Protein AF-A0A1E5BZY2-F1 (afdb_monomer)

Secondary structure (DSSP, 8-state):
------------------TTGGGPPP--------HHHHHHHHGGGGSPPEE-SSEEEEEEEEGGGTEEEEEEEES-TT----S-HHHHHHHHHHHHHHHHHHHHTTT-EEEEEETTS-BPPPB-TTTT-

Organism: NCBI:txid1185651

Radius of gyration: 19.58 Å; Cα contacts (8 Å, |Δi|>4): 179; chains: 1; bounding box: 44×67×43 Å

Structure (mmCIF, N/CA/C/O backbone):
data_AF-A0A1E5BZY2-F1
#
_entry.id   AF-A0A1E5BZY2-F1
#
loop_
_atom_site.group_PDB
_atom_site.id
_atom_site.type_symbol
_atom_site.label_atom_id
_atom_site.label_alt_id
_atom_site.label_comp_id
_atom_site.label_asym_id
_atom_site.label_entity_id
_atom_site.label_seq_id
_atom_site.pdbx_PDB_ins_code
_atom_site.Cartn_x
_atom_site.Cartn_y
_atom_site.Cartn_z
_atom_site.occupancy
_atom_site.B_iso_or_equiv
_atom_site.auth_seq_id
_atom_site.auth_comp_id
_atom_site.auth_asym_id
_atom_site.auth_atom_id
_atom_site.pdbx_PDB_model_num
ATOM 1 N N . MET A 1 1 ? -27.583 -52.833 -30.100 1.00 39.97 1 MET A N 1
ATOM 2 C CA . MET A 1 1 ? -27.628 -51.908 -28.947 1.00 39.97 1 MET A CA 1
ATOM 3 C C . MET A 1 1 ? -26.244 -51.294 -28.814 1.00 39.97 1 MET A C 1
ATOM 5 O O . MET A 1 1 ? -25.296 -52.036 -28.607 1.00 39.97 1 MET A O 1
ATOM 9 N N . LYS A 1 2 ? -26.093 -50.001 -29.118 1.00 40.09 2 LYS A N 1
ATOM 10 C CA . LYS A 1 2 ? -24.789 -49.337 -29.289 1.00 40.09 2 LYS A CA 1
ATOM 11 C C . LYS A 1 2 ? -24.711 -48.219 -28.247 1.00 40.09 2 LYS A C 1
ATOM 13 O O . LYS A 1 2 ? -25.416 -47.223 -28.373 1.00 40.09 2 LYS A O 1
ATOM 18 N N . HIS A 1 3 ? -23.955 -48.447 -27.176 1.00 46.34 3 HIS A N 1
ATOM 19 C CA . HIS A 1 3 ? -23.810 -47.499 -26.073 1.00 46.34 3 HIS A CA 1
ATOM 20 C C . HIS A 1 3 ? -22.906 -46.339 -26.502 1.00 46.34 3 HIS A C 1
ATOM 22 O O . HIS A 1 3 ? -21.751 -46.551 -26.863 1.00 46.34 3 HIS A O 1
ATOM 28 N N . TRP A 1 4 ? -23.447 -45.122 -26.479 1.00 48.81 4 TRP A N 1
ATOM 29 C CA . TRP A 1 4 ? -22.678 -43.891 -26.622 1.00 48.81 4 TRP A CA 1
ATOM 30 C C . TRP A 1 4 ? -22.185 -43.479 -25.236 1.00 48.81 4 TRP A C 1
ATOM 32 O O . TRP A 1 4 ? -22.973 -43.064 -24.390 1.00 48.81 4 TRP A O 1
ATOM 42 N N . ALA A 1 5 ? -20.886 -43.635 -24.991 1.00 50.16 5 ALA A N 1
ATOM 43 C CA . ALA A 1 5 ? -20.236 -43.091 -23.809 1.00 50.16 5 ALA A CA 1
ATOM 44 C C . ALA A 1 5 ? -20.084 -41.573 -23.995 1.00 50.16 5 ALA A C 1
ATOM 46 O O . ALA A 1 5 ? -19.248 -41.114 -24.771 1.00 50.16 5 ALA A O 1
ATOM 47 N N . VAL A 1 6 ? -20.928 -40.796 -23.313 1.00 54.84 6 VAL A N 1
ATOM 48 C CA . VAL A 1 6 ? -20.768 -39.343 -23.198 1.00 54.84 6 VAL A CA 1
ATOM 49 C C . VAL A 1 6 ? -19.619 -39.090 -22.226 1.00 54.84 6 VAL A C 1
ATOM 51 O O . VAL A 1 6 ? -19.747 -39.277 -21.019 1.00 54.84 6 VAL A O 1
ATOM 54 N N . LEU A 1 7 ? -18.470 -38.716 -22.779 1.00 53.22 7 LEU A N 1
ATOM 55 C CA . LEU A 1 7 ? -17.271 -38.341 -22.041 1.00 53.22 7 LEU A CA 1
ATOM 56 C C . LEU A 1 7 ? -17.468 -36.908 -21.522 1.00 53.22 7 LEU A C 1
ATOM 58 O O . LEU A 1 7 ? -17.243 -35.933 -22.234 1.00 53.22 7 LEU A O 1
ATOM 62 N N . VAL A 1 8 ? -17.963 -36.786 -20.290 1.00 56.12 8 VAL A N 1
ATOM 63 C CA . VAL A 1 8 ? -18.010 -35.514 -19.561 1.00 56.12 8 VAL A CA 1
ATOM 64 C C . VAL A 1 8 ? -16.582 -35.197 -19.119 1.00 56.12 8 VAL A C 1
ATOM 66 O O . VAL A 1 8 ? -16.077 -35.800 -18.177 1.00 56.12 8 VAL A O 1
ATOM 69 N N . LEU A 1 9 ? -15.910 -34.290 -19.832 1.00 54.56 9 LEU A N 1
ATOM 70 C CA . LEU A 1 9 ? -14.648 -33.699 -19.389 1.00 54.56 9 LEU A CA 1
ATOM 71 C C . LEU A 1 9 ? -14.965 -32.694 -18.267 1.00 54.56 9 LEU A C 1
ATOM 73 O O . LEU A 1 9 ? -15.610 -31.680 -18.551 1.00 54.56 9 LEU A O 1
ATOM 77 N N . PRO A 1 10 ? -14.530 -32.904 -17.012 1.00 57.81 10 PRO A N 1
ATOM 78 C CA . PRO A 1 10 ? -14.554 -31.832 -16.039 1.00 57.81 10 PRO A CA 1
ATOM 79 C C . PRO A 1 10 ? -13.417 -30.877 -16.413 1.00 57.81 10 PRO A C 1
ATOM 81 O O . PRO A 1 10 ? -12.238 -31.198 -16.268 1.00 57.81 10 PRO A O 1
ATOM 84 N N . LEU A 1 11 ? -13.774 -29.704 -16.936 1.00 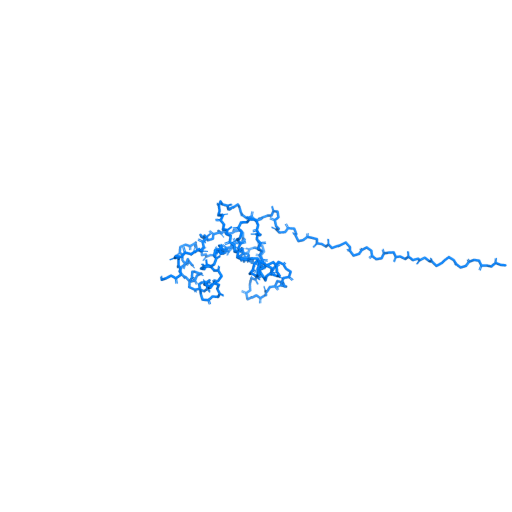56.59 11 LEU A N 1
ATOM 85 C CA . LEU A 1 11 ? -12.887 -28.546 -16.987 1.00 56.59 11 LEU A CA 1
ATOM 86 C C . LEU A 1 11 ? -12.568 -28.160 -15.541 1.00 56.59 11 LEU A C 1
ATOM 88 O O . LEU A 1 11 ? -13.259 -27.350 -14.925 1.00 56.59 11 LEU A O 1
ATOM 92 N N . VAL A 1 12 ? -11.538 -28.788 -14.979 1.00 55.94 12 VAL A N 1
ATOM 93 C CA . VAL A 1 12 ? -10.905 -28.332 -13.748 1.00 55.94 12 VAL A CA 1
ATOM 94 C C . VAL A 1 12 ? -10.227 -27.015 -14.107 1.00 55.94 12 VAL A C 1
ATOM 96 O O . VAL A 1 12 ? -9.094 -26.983 -14.584 1.00 55.94 12 VAL A O 1
ATOM 99 N N . LEU A 1 13 ? -10.966 -25.919 -13.930 1.00 52.31 13 LEU A N 1
ATOM 100 C CA . LEU A 1 13 ? -10.426 -24.572 -13.816 1.00 52.31 13 LEU A CA 1
ATOM 101 C C . LEU A 1 13 ? -9.584 -24.549 -12.537 1.00 52.31 13 LEU A C 1
ATOM 103 O O . LEU A 1 13 ? -10.030 -24.104 -11.483 1.00 52.31 13 LEU A O 1
ATOM 107 N N . GLY A 1 14 ? -8.382 -25.122 -12.618 1.00 49.84 14 GLY A N 1
ATOM 108 C CA . GLY A 1 14 ? -7.351 -24.957 -11.612 1.00 49.84 14 GLY A CA 1
ATOM 109 C C . GLY A 1 14 ? -7.011 -23.480 -11.570 1.00 49.84 14 GLY A C 1
ATOM 110 O O . GLY A 1 14 ? -6.258 -22.992 -12.410 1.00 49.84 14 GLY A O 1
ATOM 111 N N . GLY A 1 15 ? -7.638 -22.762 -10.640 1.00 48.81 15 GLY A N 1
ATOM 112 C CA . GLY A 1 15 ? -7.322 -21.374 -10.371 1.00 48.81 15 GLY A CA 1
ATOM 113 C C . GLY A 1 15 ? -5.833 -21.276 -10.080 1.00 48.81 15 GLY A C 1
ATOM 114 O O . GLY A 1 15 ? -5.328 -21.933 -9.169 1.00 48.81 15 GLY A O 1
ATOM 115 N N . CYS A 1 16 ? -5.121 -20.473 -10.863 1.00 53.62 16 CYS A N 1
ATOM 116 C CA . CYS A 1 16 ? -3.807 -19.993 -10.478 1.00 53.62 16 CYS A CA 1
ATOM 117 C C . CYS A 1 16 ? -4.006 -19.112 -9.240 1.00 53.62 16 CYS A C 1
ATOM 119 O O . CYS A 1 16 ? -4.196 -17.905 -9.362 1.00 53.62 16 CYS A O 1
ATOM 121 N N . GLN A 1 17 ? -4.048 -19.721 -8.052 1.00 46.47 17 GLN A N 1
ATOM 122 C CA . GLN A 1 17 ? -4.052 -18.971 -6.807 1.00 46.47 17 GLN A CA 1
ATOM 123 C C . GLN A 1 17 ? -2.757 -18.166 -6.747 1.00 46.47 17 GLN A C 1
ATOM 125 O O . GLN A 1 17 ? -1.650 -18.679 -6.914 1.00 46.47 17 GLN A O 1
A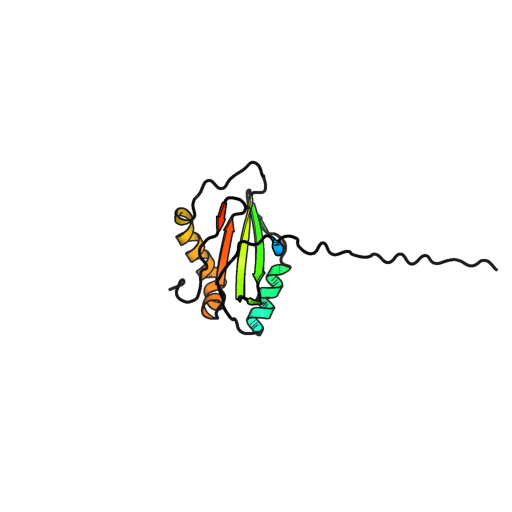TOM 130 N N . ASN A 1 18 ? -2.968 -16.866 -6.613 1.00 45.34 18 ASN A N 1
ATOM 131 C CA . ASN A 1 18 ? -2.031 -15.779 -6.785 1.00 45.34 18 ASN A CA 1
ATOM 132 C C . ASN A 1 18 ? -0.768 -16.016 -5.929 1.00 45.34 18 ASN A C 1
ATOM 134 O O . ASN A 1 18 ? -0.793 -15.865 -4.709 1.00 45.34 18 ASN A O 1
ATOM 138 N N . SER A 1 19 ? 0.354 -16.397 -6.549 1.00 51.72 19 SER A N 1
ATOM 139 C CA . SER A 1 19 ? 1.604 -16.771 -5.859 1.00 51.72 19 SER A CA 1
ATOM 140 C C . SER A 1 19 ? 2.301 -15.612 -5.128 1.00 51.72 19 SER A C 1
ATOM 142 O O . SER A 1 19 ? 3.422 -15.774 -4.651 1.00 51.72 19 SER A O 1
ATOM 144 N N . LEU A 1 20 ? 1.688 -14.427 -5.086 1.00 53.91 20 LEU A N 1
ATOM 145 C CA . LEU A 1 20 ? 2.278 -13.209 -4.537 1.00 53.91 20 LEU A CA 1
ATOM 146 C C . LEU A 1 20 ? 2.099 -13.077 -3.020 1.00 53.91 20 LEU A C 1
ATOM 148 O O . LEU A 1 20 ? 2.973 -12.497 -2.379 1.00 53.91 20 LEU A O 1
ATOM 152 N N . VAL A 1 21 ? 1.045 -13.658 -2.433 1.00 54.41 21 VAL A N 1
ATOM 153 C CA . VAL A 1 21 ? 0.762 -13.528 -0.987 1.00 54.41 21 VAL A CA 1
ATOM 154 C C . VAL A 1 21 ? 1.894 -14.123 -0.141 1.00 54.41 21 VAL A C 1
ATOM 156 O O . VAL A 1 21 ? 2.358 -13.497 0.804 1.00 54.41 21 VAL A O 1
ATOM 159 N N . ASN A 1 22 ? 2.447 -15.266 -0.558 1.00 56.81 22 ASN A N 1
ATOM 160 C CA . ASN A 1 22 ? 3.580 -15.910 0.123 1.00 56.81 22 ASN A CA 1
ATOM 161 C C . ASN A 1 22 ? 4.922 -15.176 -0.065 1.00 56.81 22 ASN A C 1
ATOM 163 O O . ASN A 1 22 ? 5.921 -15.571 0.529 1.00 56.81 22 ASN A O 1
ATOM 167 N N . SER A 1 23 ? 4.966 -14.145 -0.913 1.00 76.94 23 SER A N 1
ATOM 168 C CA . SER A 1 23 ? 6.177 -13.366 -1.208 1.00 76.94 23 SER A CA 1
ATOM 169 C C . SER A 1 23 ? 6.143 -11.948 -0.644 1.00 76.94 23 SER A C 1
ATOM 171 O O . SER A 1 23 ? 7.070 -11.175 -0.888 1.00 76.94 23 SER A O 1
ATOM 173 N N . LEU A 1 24 ? 5.078 -11.591 0.081 1.00 89.06 24 LEU A N 1
ATOM 174 C CA . LEU A 1 24 ? 4.955 -10.263 0.658 1.00 89.06 24 LEU A CA 1
ATOM 175 C C . LEU A 1 24 ? 6.067 -10.006 1.687 1.00 89.06 24 LEU A C 1
ATOM 177 O O . LEU A 1 24 ? 6.384 -10.885 2.492 1.00 89.06 24 LEU A O 1
ATOM 181 N N . PRO A 1 25 ? 6.643 -8.793 1.710 1.00 92.25 25 PRO A N 1
ATOM 182 C CA . PRO A 1 25 ? 7.560 -8.395 2.766 1.00 92.25 25 PRO A CA 1
ATOM 183 C C . PRO A 1 25 ? 6.899 -8.530 4.140 1.00 92.25 25 PRO A C 1
ATOM 185 O O . PRO A 1 25 ? 5.735 -8.162 4.309 1.00 92.25 25 PRO A O 1
ATOM 188 N N . ALA A 1 26 ? 7.641 -9.001 5.141 1.00 92.50 26 ALA A N 1
ATOM 189 C CA . ALA A 1 26 ? 7.122 -9.097 6.502 1.00 92.50 26 ALA A CA 1
ATOM 190 C C . ALA A 1 26 ? 6.628 -7.728 7.012 1.00 92.50 26 ALA A C 1
ATOM 192 O O . ALA A 1 26 ? 7.086 -6.670 6.568 1.00 92.50 26 ALA A O 1
ATOM 193 N N . SER A 1 27 ? 5.651 -7.750 7.912 1.00 93.75 27 SER A N 1
ATOM 194 C CA . SER A 1 27 ? 5.168 -6.565 8.614 1.00 93.75 27 SER A CA 1
ATOM 195 C C . SER A 1 27 ? 4.749 -6.953 10.017 1.00 93.75 27 SER A C 1
ATOM 197 O O . SER A 1 27 ? 4.022 -7.933 10.182 1.00 93.75 27 SER A O 1
ATOM 199 N N . ASP A 1 28 ? 5.163 -6.139 10.981 1.00 94.50 28 ASP A N 1
ATOM 200 C CA . ASP A 1 28 ? 4.728 -6.232 12.374 1.00 94.50 28 ASP A CA 1
ATOM 201 C C . ASP A 1 28 ? 3.480 -5.372 12.640 1.00 94.50 28 ASP A C 1
ATOM 203 O O . ASP A 1 28 ? 3.006 -5.298 13.772 1.00 94.50 28 ASP A O 1
ATOM 207 N N . TYR A 1 29 ? 2.943 -4.703 11.610 1.00 96.50 29 TYR A N 1
ATOM 208 C CA . TYR A 1 29 ? 1.737 -3.893 11.740 1.00 96.50 29 TYR A CA 1
ATOM 209 C C . TYR A 1 29 ? 0.532 -4.762 12.101 1.00 96.50 29 TYR A C 1
ATOM 211 O O . TYR A 1 29 ? 0.330 -5.837 11.535 1.00 96.50 29 TYR A O 1
ATOM 219 N N . GLN A 1 30 ? -0.273 -4.259 13.033 1.00 96.19 30 GLN A N 1
ATOM 220 C CA . GLN A 1 30 ? -1.514 -4.871 13.482 1.00 96.19 30 GLN A CA 1
ATOM 221 C C . GLN A 1 30 ? -2.577 -3.780 13.576 1.00 96.19 30 GLN A C 1
ATOM 223 O O . GLN A 1 30 ? -2.513 -2.907 14.444 1.00 96.19 30 GLN A O 1
ATOM 228 N N . GLY A 1 31 ? -3.536 -3.824 12.662 1.00 94.75 31 GLY A N 1
ATOM 229 C CA . GLY A 1 31 ? -4.706 -2.962 12.636 1.00 94.75 31 GLY A CA 1
ATOM 230 C C . GLY A 1 31 ? -5.993 -3.769 12.750 1.00 94.75 31 GLY A C 1
ATOM 231 O O . GLY A 1 31 ? -6.001 -5.000 12.746 1.00 94.75 31 GLY A O 1
ATOM 232 N N . LYS A 1 32 ? -7.113 -3.056 12.838 1.00 96.38 32 LYS A N 1
ATOM 233 C CA . LYS A 1 32 ? -8.445 -3.647 12.737 1.00 96.38 32 LYS A CA 1
ATOM 234 C C . LYS A 1 32 ? -9.389 -2.624 12.137 1.00 96.38 32 LYS A C 1
ATOM 236 O O . LYS A 1 32 ? -9.505 -1.522 12.661 1.00 96.38 32 LYS A O 1
ATOM 241 N N . VAL A 1 33 ? -10.090 -3.024 11.084 1.00 97.19 33 VAL A N 1
ATOM 242 C CA . VAL A 1 33 ? -11.133 -2.223 10.437 1.00 97.19 33 VAL A CA 1
ATOM 243 C C . VAL A 1 33 ? -12.521 -2.804 10.731 1.00 97.19 33 VAL A C 1
ATOM 245 O O . VAL A 1 33 ? -12.631 -3.988 11.055 1.00 97.19 33 VAL A O 1
ATOM 248 N N . PRO A 1 34 ? -13.601 -2.011 10.619 1.00 97.75 34 PRO A N 1
ATOM 249 C CA . PRO A 1 34 ? -14.964 -2.529 10.707 1.00 97.75 34 PRO A CA 1
ATOM 250 C C . PRO A 1 34 ? -15.260 -3.578 9.625 1.00 97.75 34 PRO A C 1
ATOM 252 O O . PRO A 1 34 ? -14.820 -3.427 8.485 1.00 97.75 34 PRO A O 1
ATOM 255 N N . ASP A 1 35 ? -16.087 -4.581 9.935 1.00 96.19 35 ASP A N 1
ATOM 256 C CA . ASP A 1 35 ? -16.377 -5.713 9.035 1.00 96.19 35 ASP A CA 1
ATOM 257 C C . ASP A 1 35 ? -16.869 -5.277 7.644 1.00 96.19 35 ASP A C 1
ATOM 259 O O . ASP A 1 35 ? -16.469 -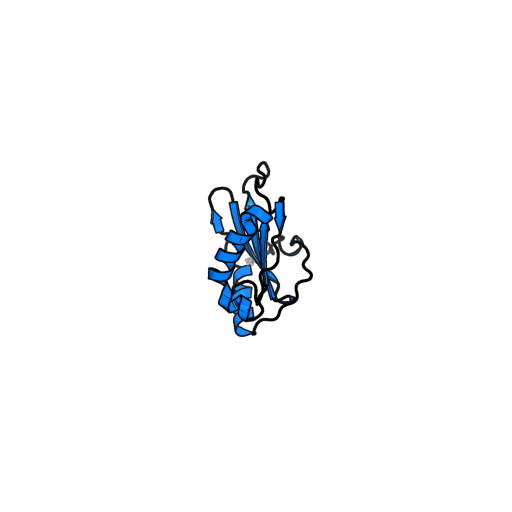5.830 6.621 1.00 96.19 35 ASP A O 1
ATOM 263 N N . GLY A 1 36 ? -17.707 -4.237 7.582 1.00 96.00 36 GLY A N 1
ATOM 264 C CA . GLY A 1 36 ? -18.208 -3.706 6.312 1.00 96.00 36 GLY A CA 1
ATOM 265 C C . GLY A 1 36 ? -17.123 -3.052 5.447 1.00 96.00 36 GLY A C 1
ATOM 266 O O . GLY A 1 36 ? -17.240 -3.046 4.223 1.00 96.00 36 GLY A O 1
ATOM 267 N N . LEU A 1 37 ? -16.070 -2.502 6.060 1.00 96.56 37 LEU A N 1
ATOM 268 C CA . LEU A 1 37 ? -14.897 -1.988 5.350 1.00 96.56 37 LEU A CA 1
ATOM 269 C C . LEU A 1 37 ? -13.960 -3.138 4.965 1.00 96.56 37 LEU A C 1
ATOM 271 O O . LEU A 1 37 ? -13.508 -3.189 3.826 1.00 96.56 37 LEU A O 1
ATOM 275 N N . ASN A 1 38 ? -13.753 -4.092 5.872 1.00 96.56 38 ASN A N 1
ATOM 276 C CA . ASN A 1 38 ? -12.964 -5.300 5.642 1.00 96.56 38 ASN A CA 1
ATOM 277 C C . ASN A 1 38 ? -13.417 -6.048 4.373 1.00 96.56 38 ASN A C 1
ATOM 279 O O . ASN A 1 38 ? -12.623 -6.300 3.469 1.00 96.56 38 ASN A O 1
ATOM 283 N N . GLN A 1 39 ? -14.727 -6.287 4.234 1.00 95.69 39 GLN A N 1
ATOM 284 C CA . GLN A 1 39 ? -15.304 -6.928 3.045 1.00 95.69 39 GLN A CA 1
ATOM 285 C C . GLN A 1 39 ? -15.044 -6.144 1.753 1.00 95.69 39 GLN A C 1
ATOM 287 O O . GLN A 1 39 ? -14.801 -6.745 0.710 1.00 95.69 39 GLN A O 1
ATOM 292 N N . LYS A 1 40 ? -15.072 -4.806 1.802 1.00 96.00 40 LYS A N 1
ATOM 293 C CA . LYS A 1 40 ? -14.768 -3.962 0.635 1.00 96.00 40 LYS A CA 1
ATOM 294 C C . LYS A 1 40 ? -13.290 -4.030 0.258 1.00 96.00 40 LYS A C 1
ATOM 296 O O . LYS A 1 40 ? -12.972 -4.035 -0.926 1.00 96.00 40 LYS A O 1
ATOM 301 N N . LEU A 1 41 ? -12.402 -4.079 1.249 1.00 96.12 41 LEU A N 1
ATOM 302 C CA . LEU A 1 41 ? -10.957 -4.153 1.039 1.00 96.12 41 LEU A CA 1
ATOM 303 C C . LEU A 1 41 ? -10.523 -5.524 0.513 1.00 96.12 41 LEU A C 1
ATOM 305 O O . LEU A 1 41 ? -9.647 -5.582 -0.344 1.00 96.12 41 LEU A O 1
ATOM 309 N N . LEU A 1 42 ? -11.181 -6.608 0.933 1.00 95.69 42 LEU A N 1
ATOM 310 C CA . LEU A 1 42 ? -10.931 -7.953 0.401 1.00 95.69 42 LEU A CA 1
ATOM 311 C C . LEU A 1 42 ? -11.112 -8.036 -1.121 1.00 95.69 42 LEU A C 1
ATOM 313 O O . LEU A 1 42 ? -10.346 -8.732 -1.781 1.00 95.69 42 LEU A O 1
ATOM 317 N N . VAL A 1 43 ? -12.050 -7.274 -1.696 1.00 94.56 43 VAL A N 1
ATOM 318 C CA . VAL A 1 43 ? -12.264 -7.222 -3.157 1.00 94.56 43 VAL A CA 1
ATOM 319 C C . VAL A 1 43 ? -11.025 -6.711 -3.907 1.00 94.56 43 VAL A C 1
ATOM 321 O O . VAL A 1 43 ? -10.833 -7.044 -5.075 1.00 94.56 43 VAL A O 1
ATOM 324 N N . LEU A 1 44 ? -10.148 -5.939 -3.254 1.00 93.62 44 LEU A N 1
ATOM 325 C CA . LEU A 1 44 ? -8.914 -5.447 -3.875 1.00 93.62 44 LEU A CA 1
ATOM 326 C C . LEU A 1 44 ? -7.946 -6.580 -4.242 1.00 93.62 44 LEU A C 1
ATOM 328 O O . LEU A 1 44 ? -7.182 -6.417 -5.190 1.00 93.62 44 LEU A O 1
ATOM 332 N N . ASN A 1 45 ? -8.013 -7.728 -3.557 1.00 93.19 45 ASN A N 1
ATOM 333 C CA . ASN A 1 45 ? -7.176 -8.896 -3.858 1.00 93.19 45 ASN A CA 1
ATOM 334 C C . ASN A 1 45 ? -7.471 -9.496 -5.236 1.00 93.19 45 ASN A C 1
ATOM 336 O O . ASN A 1 45 ? -6.569 -10.028 -5.887 1.00 93.19 45 ASN A O 1
ATOM 340 N N . ASP A 1 46 ? -8.718 -9.373 -5.688 1.00 92.19 46 ASP A N 1
ATOM 341 C CA . ASP A 1 46 ? -9.176 -9.855 -6.990 1.00 92.19 46 ASP A CA 1
ATOM 342 C C . ASP A 1 46 ? -9.125 -8.758 -8.067 1.00 92.19 46 ASP A C 1
ATOM 344 O O . ASP A 1 46 ? -9.473 -8.995 -9.229 1.00 92.19 46 ASP A O 1
ATOM 348 N N . ALA A 1 47 ? -8.694 -7.542 -7.711 1.00 91.50 47 ALA A N 1
ATOM 349 C CA . ALA A 1 47 ? -8.602 -6.445 -8.659 1.00 91.50 47 ALA A CA 1
ATOM 350 C C . ALA A 1 47 ? -7.555 -6.753 -9.748 1.00 91.50 47 ALA A C 1
ATOM 352 O O . ALA A 1 47 ? -6.440 -7.200 -9.446 1.00 91.50 47 ALA A O 1
ATOM 353 N N . PRO A 1 48 ? -7.871 -6.480 -11.030 1.00 91.12 48 PRO A N 1
ATOM 354 C CA . PRO A 1 48 ? -6.931 -6.716 -12.111 1.00 91.12 48 PRO A CA 1
ATOM 355 C C . PRO A 1 48 ? -5.679 -5.855 -11.930 1.00 91.12 48 PRO A C 1
ATOM 357 O O . PRO A 1 48 ? -5.752 -4.694 -11.519 1.00 91.12 48 PRO A O 1
ATOM 360 N N . ILE A 1 49 ? -4.527 -6.422 -12.290 1.00 92.69 49 ILE A N 1
ATOM 361 C CA . ILE A 1 49 ? -3.248 -5.711 -12.277 1.00 92.69 49 ILE A CA 1
ATOM 362 C C . ILE A 1 49 ? -3.359 -4.468 -13.163 1.00 92.69 49 ILE A C 1
ATOM 364 O O . ILE A 1 49 ? -3.684 -4.553 -14.352 1.00 92.69 49 ILE A O 1
ATOM 368 N N . GLN A 1 50 ? -3.054 -3.313 -12.584 1.00 94.50 50 GLN A N 1
ATOM 369 C CA . GLN A 1 50 ? -3.080 -2.041 -13.283 1.00 94.50 50 GLN A CA 1
ATOM 370 C C . GLN A 1 50 ? -1.746 -1.807 -13.984 1.00 94.50 50 GLN A C 1
ATOM 372 O O . GLN A 1 50 ? -0.668 -2.120 -13.482 1.00 94.50 50 GLN A O 1
ATOM 377 N N . SER A 1 51 ? -1.824 -1.265 -15.190 1.00 92.19 51 SER A N 1
ATOM 378 C CA . SER A 1 51 ? -0.681 -1.086 -16.074 1.00 92.19 51 SER A CA 1
ATOM 379 C C . SER A 1 51 ? -0.356 0.401 -16.187 1.00 92.19 51 SER A C 1
ATOM 381 O O . SER A 1 51 ? -1.149 1.159 -16.742 1.00 92.19 51 SER A O 1
ATOM 383 N N . SER A 1 52 ? 0.839 0.800 -15.755 1.00 88.12 52 SER A N 1
ATOM 384 C CA . SER A 1 52 ? 1.383 2.151 -15.939 1.00 88.12 52 SER A CA 1
ATOM 385 C C . SER A 1 52 ? 2.598 2.131 -16.883 1.00 88.12 52 SER A C 1
ATOM 387 O O . SER A 1 52 ? 3.013 1.073 -17.375 1.00 88.12 52 SER A O 1
ATOM 389 N N . ARG A 1 53 ? 3.173 3.300 -17.201 1.00 85.69 53 ARG A N 1
ATOM 390 C CA . ARG A 1 53 ? 4.374 3.382 -18.050 1.00 85.69 53 ARG A CA 1
ATOM 391 C C . ARG A 1 53 ? 5.571 2.763 -17.321 1.00 85.69 53 ARG A C 1
ATOM 393 O O . ARG A 1 53 ? 6.149 3.380 -16.442 1.00 85.69 53 ARG A O 1
ATOM 400 N N . GLY A 1 54 ? 5.954 1.551 -17.724 1.00 89.81 54 GLY A N 1
ATOM 401 C CA . GLY A 1 54 ? 7.160 0.867 -17.236 1.00 89.81 54 GLY A CA 1
ATOM 402 C C . GLY A 1 54 ? 6.963 -0.001 -15.989 1.00 89.81 54 GLY A C 1
ATOM 403 O O . GLY A 1 54 ? 7.809 -0.858 -15.727 1.00 89.81 54 GLY A O 1
ATOM 404 N N . ALA A 1 55 ? 5.831 0.128 -15.297 1.00 93.44 55 ALA A N 1
ATOM 405 C CA . ALA A 1 55 ? 5.502 -0.655 -14.112 1.00 93.44 55 ALA A CA 1
ATOM 406 C C . ALA A 1 55 ? 4.097 -1.276 -14.190 1.00 93.44 55 ALA A C 1
ATOM 408 O O . ALA A 1 55 ? 3.342 -1.089 -15.160 1.00 93.44 55 ALA A O 1
ATOM 409 N N . THR A 1 56 ? 3.796 -2.081 -13.182 1.00 95.00 56 THR A N 1
ATOM 410 C CA . THR A 1 56 ? 2.490 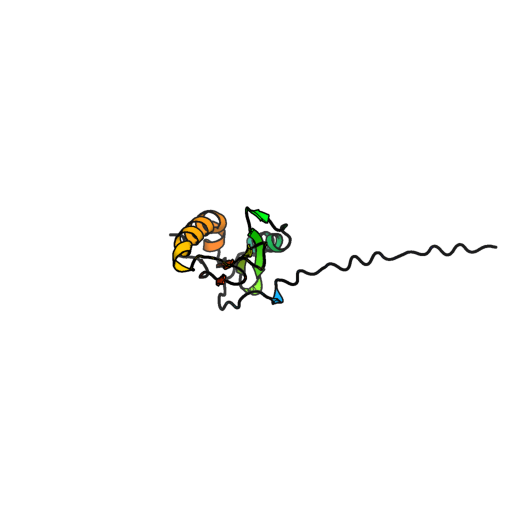-2.658 -12.893 1.00 95.00 56 THR A CA 1
ATOM 411 C C . THR A 1 56 ? 2.189 -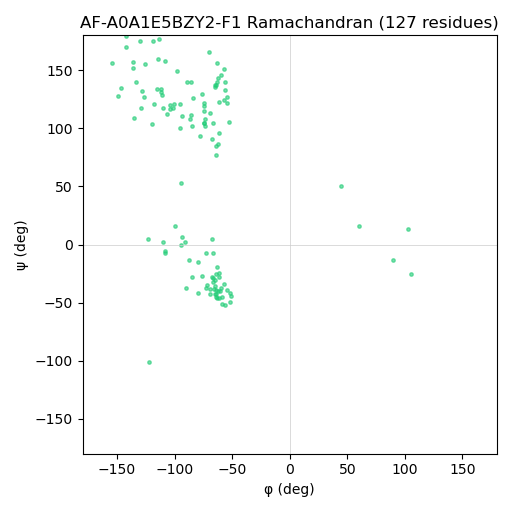2.494 -11.415 1.00 95.00 56 THR A C 1
ATOM 413 O O . THR A 1 56 ? 3.073 -2.757 -10.596 1.00 95.00 56 THR A O 1
ATOM 416 N N . THR A 1 57 ? 0.940 -2.170 -11.110 1.00 95.56 57 THR A N 1
ATOM 417 C CA . THR A 1 57 ? 0.430 -2.013 -9.750 1.00 95.56 57 THR A CA 1
ATOM 418 C C . THR A 1 57 ? -0.557 -3.134 -9.447 1.00 95.56 57 THR A C 1
ATOM 420 O O . THR A 1 57 ? -1.437 -3.438 -10.256 1.00 95.56 57 THR A O 1
ATOM 423 N N . HIS A 1 58 ? -0.427 -3.750 -8.280 1.00 94.31 58 HIS A N 1
ATOM 424 C CA . HIS A 1 58 ? -1.372 -4.734 -7.760 1.00 94.31 58 HIS A CA 1
ATOM 425 C C . HIS A 1 58 ? -1.638 -4.462 -6.280 1.00 94.31 58 HIS A C 1
ATOM 427 O O . HIS A 1 58 ? -0.781 -3.919 -5.590 1.00 94.31 58 HIS A O 1
ATOM 433 N N . PHE A 1 59 ? -2.815 -4.831 -5.791 1.00 95.50 59 PHE A N 1
ATOM 434 C CA . PHE A 1 59 ? -3.219 -4.605 -4.409 1.00 95.50 59 PHE A CA 1
ATOM 435 C C . PHE A 1 59 ? -3.323 -5.942 -3.695 1.00 95.50 59 PHE A C 1
ATOM 437 O O . PHE A 1 59 ? -3.938 -6.867 -4.217 1.00 95.50 59 PHE A O 1
ATOM 444 N N . ILE A 1 60 ? -2.720 -6.035 -2.511 1.00 95.9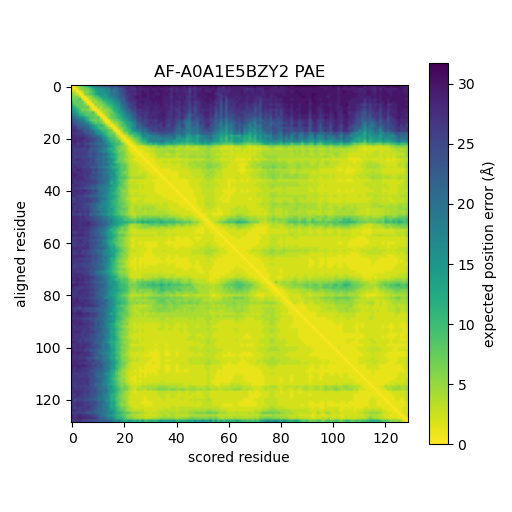4 60 ILE A N 1
ATOM 445 C CA . ILE A 1 60 ? -2.877 -7.195 -1.639 1.00 95.94 60 ILE A CA 1
ATOM 446 C C . ILE A 1 60 ? -3.253 -6.709 -0.247 1.00 95.94 60 ILE A C 1
ATOM 448 O O . ILE A 1 60 ? -2.494 -5.990 0.395 1.00 95.94 60 ILE A O 1
ATOM 452 N N . TYR A 1 61 ? -4.432 -7.102 0.200 1.00 96.94 61 TYR A N 1
ATOM 453 C CA . TYR A 1 61 ? -4.993 -6.832 1.504 1.00 96.94 61 TYR A CA 1
ATOM 454 C C . TYR A 1 61 ? -4.904 -8.078 2.395 1.00 96.94 61 TYR A C 1
ATOM 456 O O . TYR A 1 61 ? -5.454 -9.134 2.068 1.00 96.94 61 TYR A O 1
ATOM 464 N N . GLU A 1 62 ? -4.199 -7.926 3.514 1.00 95.88 62 GLU A N 1
ATOM 465 C CA . GLU A 1 62 ? -4.043 -8.900 4.597 1.00 95.88 62 GLU A CA 1
ATOM 466 C C . GLU A 1 62 ? -5.088 -8.588 5.689 1.00 95.88 62 GLU A C 1
ATOM 468 O O . GLU A 1 62 ? -4.916 -7.654 6.477 1.00 95.88 62 GLU A O 1
ATOM 473 N N . GLU A 1 63 ? -6.197 -9.337 5.707 1.00 95.50 63 GLU A N 1
ATOM 474 C CA . GLU A 1 63 ? -7.325 -9.143 6.639 1.00 95.50 63 GLU A CA 1
ATOM 475 C C . GLU A 1 63 ? -6.914 -9.294 8.111 1.00 95.50 63 GLU A C 1
ATOM 477 O O . GLU A 1 63 ? -7.342 -8.510 8.956 1.00 95.50 63 GLU A O 1
ATOM 482 N N . ASP A 1 64 ? -6.048 -10.262 8.420 1.0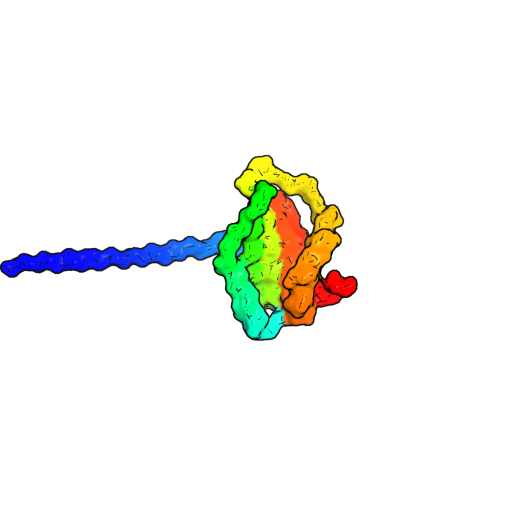0 94.56 64 ASP A N 1
ATOM 483 C CA . ASP A 1 64 ? -5.581 -10.565 9.778 1.00 94.56 64 ASP A CA 1
ATOM 484 C C . ASP A 1 64 ? -4.839 -9.393 10.434 1.00 94.56 64 ASP A C 1
ATOM 486 O O . ASP A 1 64 ? -4.875 -9.248 11.655 1.00 94.56 64 ASP A O 1
ATOM 490 N N . LYS A 1 65 ? -4.208 -8.543 9.618 1.00 96.19 65 LYS A N 1
ATOM 491 C CA . LYS A 1 65 ? -3.452 -7.359 10.056 1.00 96.19 65 LYS A CA 1
ATOM 492 C C . LYS A 1 65 ? -4.152 -6.045 9.731 1.00 96.19 65 LYS A C 1
ATOM 494 O O . LYS A 1 65 ? -3.625 -4.989 10.074 1.00 96.19 65 LYS A O 1
ATOM 499 N N . ALA A 1 66 ? -5.273 -6.095 9.010 1.00 97.69 66 ALA A N 1
ATOM 500 C CA . ALA A 1 66 ? -5.869 -4.953 8.326 1.00 97.69 66 ALA A CA 1
ATOM 501 C C . ALA A 1 66 ? -4.824 -4.106 7.568 1.00 97.69 66 ALA A C 1
ATOM 503 O O . ALA A 1 66 ? -4.758 -2.886 7.733 1.00 97.69 66 ALA A O 1
ATOM 504 N N . LEU A 1 67 ? -3.995 -4.760 6.747 1.00 98.06 67 LEU A N 1
ATOM 505 C CA . LEU A 1 67 ? -2.885 -4.130 6.028 1.00 98.06 67 LEU A CA 1
ATOM 506 C C . LEU A 1 67 ? -3.075 -4.237 4.515 1.00 98.06 67 LEU A C 1
ATOM 508 O O . LEU A 1 67 ? -3.124 -5.332 3.960 1.00 98.06 67 LEU A O 1
ATOM 512 N N . LEU A 1 68 ? -3.124 -3.096 3.831 1.00 97.94 68 LEU A N 1
ATOM 513 C CA . LEU A 1 68 ? -3.089 -3.015 2.376 1.00 97.94 68 LEU A CA 1
ATOM 514 C C . LEU A 1 68 ? -1.655 -2.770 1.894 1.00 97.94 68 LEU A C 1
ATOM 516 O O . LEU A 1 68 ? -1.038 -1.751 2.202 1.00 97.94 68 LEU A O 1
ATOM 520 N N . THR A 1 69 ? -1.143 -3.686 1.082 1.00 97.94 69 THR A N 1
ATOM 521 C CA . THR A 1 69 ? 0.127 -3.542 0.373 1.00 97.94 69 THR A CA 1
ATOM 522 C C . THR A 1 69 ? -0.133 -3.220 -1.097 1.00 97.94 69 THR A C 1
ATOM 524 O O . THR A 1 69 ? -0.691 -4.032 -1.837 1.00 97.94 69 THR A O 1
ATOM 527 N N . ILE A 1 70 ? 0.304 -2.040 -1.530 1.00 97.06 70 ILE A N 1
ATOM 528 C CA . ILE A 1 70 ? 0.342 -1.634 -2.937 1.00 97.06 70 ILE A CA 1
ATOM 529 C C . ILE A 1 70 ? 1.656 -2.149 -3.528 1.00 97.06 70 ILE A C 1
ATOM 531 O O . ILE A 1 70 ? 2.737 -1.704 -3.152 1.00 97.06 70 ILE A O 1
ATOM 535 N N . VAL A 1 71 ? 1.579 -3.126 -4.422 1.00 95.94 71 VAL A N 1
ATOM 536 C CA . VAL A 1 71 ? 2.735 -3.774 -5.044 1.00 95.94 71 VAL A CA 1
ATOM 537 C C . VAL A 1 71 ? 3.059 -3.080 -6.359 1.00 95.94 71 VAL A C 1
ATOM 539 O O . VAL A 1 71 ? 2.328 -3.225 -7.337 1.00 95.94 71 VAL A O 1
ATOM 542 N N . GLU A 1 72 ? 4.187 -2.381 -6.395 1.00 95.19 72 GLU A N 1
ATOM 543 C CA . GLU A 1 72 ? 4.743 -1.734 -7.579 1.00 95.19 72 GLU A CA 1
ATOM 544 C C . GLU A 1 72 ? 5.874 -2.586 -8.152 1.00 95.19 72 GLU A C 1
ATOM 546 O O . GLU A 1 72 ? 6.906 -2.816 -7.512 1.00 95.19 72 GLU A O 1
ATOM 551 N N . LYS A 1 73 ? 5.708 -3.062 -9.387 1.00 94.44 73 LYS A N 1
ATOM 552 C CA . LYS A 1 73 ? 6.690 -3.925 -10.055 1.00 94.44 73 LYS A CA 1
ATOM 553 C C . LYS A 1 73 ? 7.079 -3.371 -11.418 1.00 94.44 73 LYS A C 1
ATOM 555 O O . LYS A 1 73 ? 6.227 -3.160 -12.275 1.00 94.44 73 LYS A O 1
ATOM 560 N N . LEU A 1 74 ? 8.381 -3.213 -11.658 1.00 94.38 74 LEU A N 1
ATOM 561 C CA . LEU A 1 74 ? 8.900 -2.904 -12.991 1.00 94.38 74 LEU A CA 1
ATOM 562 C C . LEU A 1 74 ? 8.622 -4.063 -13.953 1.00 94.38 74 LEU A C 1
ATOM 564 O O . LEU A 1 74 ? 8.819 -5.234 -13.627 1.00 94.38 74 LEU A O 1
ATOM 568 N N . ARG A 1 75 ? 8.198 -3.739 -15.177 1.00 91.00 75 ARG A N 1
ATOM 569 C CA . ARG A 1 75 ? 7.892 -4.749 -16.210 1.00 91.00 75 ARG A CA 1
ATOM 570 C C . ARG A 1 75 ? 9.120 -5.514 -16.678 1.00 91.00 75 ARG A C 1
ATOM 572 O O . ARG A 1 75 ? 9.022 -6.664 -17.094 1.00 91.00 75 ARG A O 1
ATOM 579 N N . SER A 1 76 ? 10.263 -4.840 -16.672 1.00 88.69 76 SER A N 1
ATOM 580 C CA . SER A 1 76 ? 11.538 -5.407 -17.075 1.00 88.69 76 SER A CA 1
ATOM 581 C C . SER A 1 76 ? 12.325 -5.792 -15.836 1.00 88.69 76 SER A C 1
ATOM 583 O O . SER A 1 76 ? 12.701 -4.928 -15.051 1.00 88.69 76 SER A O 1
ATOM 585 N N . ASN A 1 77 ? 12.676 -7.072 -15.721 1.00 83.31 77 ASN A N 1
ATOM 586 C CA . ASN A 1 77 ? 13.575 -7.558 -14.670 1.00 83.31 77 ASN A CA 1
ATOM 587 C C . ASN A 1 77 ? 15.017 -7.032 -14.821 1.00 83.31 77 ASN A C 1
ATOM 589 O O . ASN A 1 77 ? 15.855 -7.296 -13.968 1.00 83.31 77 ASN A O 1
ATOM 593 N N . ARG A 1 78 ? 15.331 -6.335 -15.924 1.00 87.69 78 ARG A N 1
ATOM 594 C CA . ARG A 1 78 ? 16.635 -5.685 -16.143 1.00 87.69 78 ARG A CA 1
ATOM 595 C C . ARG A 1 78 ? 16.690 -4.270 -15.577 1.00 87.69 78 ARG A C 1
ATOM 597 O O . ARG A 1 78 ? 17.762 -3.677 -15.558 1.00 87.69 78 ARG A O 1
ATOM 604 N N . TRP A 1 79 ? 15.543 -3.695 -15.227 1.00 88.06 79 TRP A N 1
ATOM 605 C CA . TRP A 1 79 ? 15.460 -2.343 -14.696 1.00 88.06 79 TRP A CA 1
ATOM 606 C C . TRP A 1 79 ? 15.382 -2.396 -13.178 1.00 88.06 79 TRP A C 1
ATOM 608 O O . TRP A 1 79 ? 14.854 -3.347 -12.605 1.00 88.06 79 TRP A O 1
ATOM 618 N N . TYR A 1 80 ? 15.917 -1.362 -12.545 1.00 90.75 80 TYR A N 1
ATOM 619 C CA . TYR A 1 80 ? 15.891 -1.187 -11.105 1.00 90.75 80 TYR A CA 1
ATOM 620 C C . TYR A 1 80 ? 15.282 0.170 -10.777 1.00 90.75 80 TYR A C 1
ATOM 622 O O . TYR A 1 80 ? 15.294 1.095 -11.594 1.00 90.75 80 TYR A O 1
ATOM 630 N N . TRP A 1 81 ? 14.731 0.277 -9.574 1.00 92.94 81 TRP A N 1
ATOM 631 C CA . TRP A 1 81 ? 14.245 1.541 -9.051 1.00 92.94 81 TRP A CA 1
ATOM 632 C C . TRP A 1 81 ? 15.440 2.448 -8.780 1.00 92.94 81 TRP A C 1
ATOM 634 O O . TRP A 1 81 ? 16.262 2.153 -7.919 1.00 92.94 81 TRP A O 1
ATOM 644 N N . ASN A 1 82 ? 15.557 3.536 -9.536 1.00 91.50 82 ASN A N 1
ATOM 645 C CA . ASN A 1 82 ? 16.581 4.553 -9.313 1.00 91.50 82 ASN A CA 1
ATOM 646 C C . ASN A 1 82 ? 16.026 5.682 -8.435 1.00 91.50 82 ASN A C 1
ATOM 648 O O . ASN A 1 82 ? 16.000 6.840 -8.842 1.00 91.50 82 ASN A O 1
ATOM 652 N N . MET A 1 83 ? 15.481 5.296 -7.286 1.00 92.44 83 MET A N 1
ATOM 653 C CA . MET A 1 83 ? 14.938 6.181 -6.262 1.00 92.44 83 MET A CA 1
ATOM 654 C C . MET A 1 83 ? 14.999 5.469 -4.916 1.00 92.44 83 MET A C 1
ATOM 656 O O . MET A 1 83 ? 15.004 4.236 -4.859 1.00 92.44 83 MET A O 1
ATOM 660 N N . ASN A 1 84 ? 15.018 6.240 -3.840 1.00 90.94 84 ASN A N 1
ATOM 661 C CA . ASN A 1 84 ? 15.101 5.745 -2.476 1.00 90.94 84 ASN A CA 1
ATOM 662 C C . ASN A 1 84 ? 13.821 6.050 -1.699 1.00 90.94 84 ASN A C 1
ATOM 664 O O . ASN A 1 84 ? 13.082 6.982 -2.010 1.00 90.94 84 ASN A O 1
ATOM 668 N N . LYS A 1 85 ? 13.599 5.298 -0.618 1.00 92.25 85 LYS A N 1
ATOM 669 C CA . LYS A 1 85 ? 12.422 5.441 0.249 1.00 92.25 85 LYS A CA 1
ATOM 670 C C . LYS A 1 85 ? 12.173 6.883 0.702 1.00 92.25 85 LYS A C 1
ATOM 672 O O . LYS A 1 85 ? 11.036 7.331 0.656 1.00 92.25 85 LYS A O 1
ATOM 677 N N . SER A 1 86 ? 13.214 7.607 1.111 1.00 93.44 86 SER A N 1
ATOM 678 C CA . SER A 1 86 ? 13.096 8.988 1.599 1.00 93.44 86 SER A CA 1
ATOM 679 C C . SER A 1 86 ? 12.676 9.987 0.522 1.00 93.44 86 SER A C 1
ATOM 681 O O . SER A 1 86 ? 12.067 10.994 0.850 1.00 93.44 86 SER A O 1
ATOM 683 N N . GLU A 1 87 ? 12.997 9.724 -0.746 1.00 93.25 87 GLU A N 1
ATOM 684 C CA . GLU A 1 87 ? 12.690 10.631 -1.861 1.00 93.25 87 GLU A CA 1
ATOM 685 C C . GLU A 1 87 ? 11.211 10.570 -2.249 1.00 93.25 87 GLU A C 1
ATOM 687 O O . GLU A 1 87 ? 10.669 11.549 -2.744 1.00 93.25 87 GLU A O 1
ATOM 692 N N . VAL A 1 88 ? 10.559 9.429 -2.008 1.00 93.94 88 VAL A N 1
ATOM 693 C CA . VAL A 1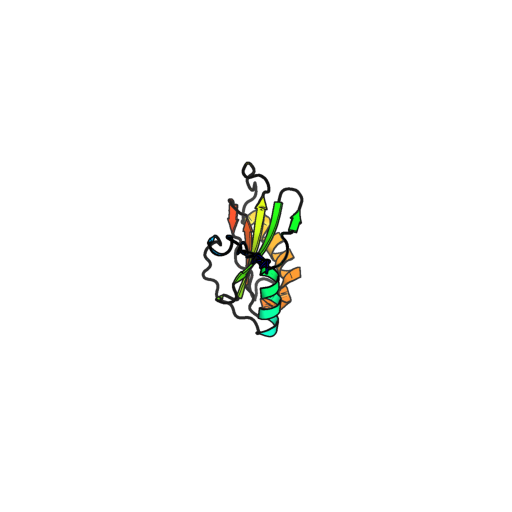 88 ? 9.157 9.189 -2.385 1.00 93.94 88 VAL A CA 1
ATOM 694 C C . VAL A 1 88 ? 8.199 9.162 -1.196 1.00 93.94 88 VAL A C 1
ATOM 696 O O . VAL A 1 88 ? 6.992 9.058 -1.393 1.00 93.94 88 VAL A O 1
ATOM 699 N N . ALA A 1 89 ? 8.711 9.202 0.038 1.00 92.94 89 ALA A N 1
ATOM 700 C CA . ALA A 1 89 ? 7.905 9.004 1.241 1.00 92.94 89 ALA A CA 1
ATOM 701 C C . ALA A 1 89 ? 6.765 10.025 1.357 1.00 92.94 89 ALA A C 1
ATOM 703 O O . ALA A 1 89 ? 5.632 9.636 1.634 1.00 92.94 89 ALA A O 1
ATOM 704 N N . ASP A 1 90 ? 7.050 11.306 1.111 1.00 94.75 90 ASP A N 1
ATOM 705 C CA . ASP A 1 90 ? 6.056 12.376 1.218 1.00 94.75 90 ASP A CA 1
ATOM 706 C C . ASP A 1 90 ? 4.996 12.290 0.113 1.00 94.75 90 ASP A C 1
ATOM 708 O O . ASP A 1 90 ? 3.806 12.386 0.411 1.00 94.75 90 ASP A O 1
ATOM 712 N N . ASP A 1 91 ? 5.402 12.020 -1.131 1.00 95.38 91 ASP A N 1
ATOM 713 C CA . ASP A 1 91 ? 4.478 11.845 -2.259 1.00 95.38 91 ASP A CA 1
ATOM 714 C C . ASP A 1 91 ? 3.559 10.639 -2.040 1.00 95.38 91 ASP A C 1
ATOM 716 O O . ASP A 1 91 ? 2.338 10.725 -2.202 1.00 95.38 91 ASP A O 1
ATOM 720 N N . ILE A 1 92 ? 4.125 9.506 -1.612 1.00 95.56 92 ILE A N 1
ATOM 721 C CA . ILE A 1 92 ? 3.348 8.301 -1.305 1.00 95.56 92 ILE A CA 1
ATOM 722 C C . ILE A 1 92 ? 2.405 8.563 -0.138 1.00 95.56 92 ILE A C 1
ATOM 724 O O . ILE A 1 92 ? 1.244 8.157 -0.221 1.00 95.56 92 ILE A O 1
ATOM 728 N N . ARG A 1 93 ? 2.857 9.252 0.919 1.00 96.75 93 ARG A N 1
ATOM 729 C CA . ARG A 1 93 ? 1.994 9.633 2.044 1.00 96.75 93 ARG A CA 1
ATOM 730 C C . ARG A 1 93 ? 0.835 10.491 1.567 1.00 96.75 93 ARG A C 1
ATOM 732 O O . ARG A 1 93 ? -0.312 10.138 1.823 1.00 96.75 93 ARG A O 1
ATOM 739 N N . PHE A 1 94 ? 1.115 11.549 0.812 1.00 96.69 94 PHE A N 1
ATOM 740 C CA . PHE A 1 94 ? 0.097 12.442 0.268 1.00 96.69 94 PHE A CA 1
ATOM 741 C C . PHE A 1 94 ? -0.945 11.683 -0.567 1.00 96.69 94 PHE A C 1
ATOM 743 O O . PHE A 1 94 ? -2.145 11.778 -0.302 1.00 96.69 94 PHE A O 1
ATOM 750 N N . HIS A 1 95 ? -0.504 10.874 -1.534 1.00 95.56 95 HIS A N 1
ATOM 751 C CA . HIS A 1 95 ? -1.410 10.106 -2.389 1.00 95.56 95 HIS A CA 1
ATOM 752 C C . HIS A 1 95 ? -2.213 9.059 -1.612 1.00 95.56 95 HIS A C 1
ATOM 754 O O . HIS A 1 95 ? -3.420 8.923 -1.821 1.00 95.56 95 HIS A O 1
ATOM 760 N N . THR A 1 96 ? -1.564 8.352 -0.688 1.00 97.12 96 THR A N 1
ATOM 761 C CA . THR A 1 96 ? -2.201 7.329 0.147 1.00 97.12 96 THR A CA 1
ATOM 762 C C . THR A 1 96 ? -3.257 7.940 1.057 1.00 97.12 96 THR A C 1
ATOM 764 O O . THR A 1 96 ? -4.369 7.425 1.123 1.00 97.12 96 THR A O 1
ATOM 767 N N . CYS A 1 97 ? -2.955 9.065 1.701 1.00 97.31 97 CYS A N 1
ATOM 768 C CA . CYS A 1 97 ? -3.905 9.770 2.553 1.00 97.31 97 CYS A CA 1
ATOM 769 C C . CYS A 1 97 ? -5.081 10.340 1.755 1.00 97.31 97 CYS A C 1
ATOM 771 O O . CYS A 1 97 ? -6.222 10.243 2.201 1.00 97.31 97 CYS A O 1
ATOM 773 N N . ASN A 1 98 ? -4.840 10.848 0.544 1.00 97.56 98 ASN A N 1
ATOM 774 C CA . ASN A 1 98 ? -5.914 11.317 -0.328 1.00 97.56 98 ASN A CA 1
ATOM 775 C C . ASN A 1 98 ? -6.853 10.181 -0.777 1.00 97.56 98 ASN A C 1
ATOM 777 O O . ASN A 1 98 ? -8.053 10.393 -0.923 1.00 97.56 98 ASN A O 1
ATOM 781 N N . GLN A 1 99 ? -6.324 8.976 -1.006 1.00 96.25 99 GLN A N 1
ATOM 782 C CA . GLN A 1 99 ? -7.114 7.853 -1.519 1.00 96.25 99 GLN A CA 1
ATOM 783 C C . GLN A 1 99 ? -7.757 6.998 -0.419 1.00 96.25 99 GLN A C 1
ATOM 785 O O . GLN A 1 99 ? -8.874 6.513 -0.589 1.00 96.25 99 GLN A O 1
ATOM 790 N N . TYR A 1 100 ? -7.055 6.793 0.694 1.00 97.38 100 TYR A N 1
ATOM 791 C CA . TYR A 1 100 ? -7.426 5.837 1.737 1.00 97.38 100 TYR A CA 1
ATOM 792 C C . TYR A 1 100 ? -7.586 6.476 3.118 1.00 97.38 100 TYR A C 1
ATOM 794 O O . TYR A 1 100 ? -7.835 5.747 4.072 1.00 97.38 100 TYR A O 1
ATOM 802 N N . GLY A 1 101 ? -7.486 7.803 3.255 1.00 97.06 101 GLY A N 1
ATOM 803 C CA . GLY A 1 101 ? -7.493 8.494 4.551 1.00 97.06 101 GLY A CA 1
ATOM 804 C C . GLY A 1 101 ? -8.664 8.114 5.461 1.00 97.06 101 GLY A C 1
ATOM 805 O O . GLY A 1 101 ? -8.464 7.841 6.641 1.00 97.06 101 GLY A O 1
ATOM 806 N N . GLU A 1 102 ? -9.880 7.989 4.919 1.00 96.44 102 GLU A N 1
ATOM 807 C CA . GLU A 1 102 ? -11.042 7.545 5.704 1.00 96.44 102 GLU A CA 1
ATOM 808 C C . GLU A 1 102 ? -10.908 6.107 6.223 1.00 96.44 102 GLU A C 1
ATOM 810 O O . GLU A 1 102 ? -11.308 5.819 7.351 1.00 96.44 102 GLU A O 1
ATOM 815 N N . ALA A 1 103 ? -10.360 5.199 5.413 1.00 97.19 103 ALA A N 1
ATOM 816 C CA . ALA A 1 103 ? -10.129 3.812 5.807 1.00 97.19 103 ALA A CA 1
ATOM 817 C C . ALA A 1 103 ? -8.961 3.705 6.800 1.00 97.19 103 ALA A C 1
ATOM 819 O O . ALA A 1 103 ? -9.033 2.940 7.760 1.00 97.19 103 ALA A O 1
ATOM 820 N N . ILE A 1 104 ? -7.919 4.517 6.608 1.00 97.94 104 ILE A N 1
ATOM 821 C CA . ILE A 1 104 ? -6.763 4.632 7.503 1.00 97.94 104 ILE A CA 1
ATOM 822 C C . ILE A 1 104 ? -7.204 5.103 8.889 1.00 97.94 104 ILE A C 1
ATOM 824 O O . ILE A 1 104 ? -6.867 4.478 9.894 1.00 97.94 104 ILE A O 1
ATOM 828 N N . ASN A 1 105 ? -8.059 6.125 8.950 1.00 96.88 105 ASN A N 1
ATOM 829 C CA . ASN A 1 105 ? -8.656 6.600 10.201 1.00 96.88 105 ASN A CA 1
ATOM 830 C C . ASN A 1 105 ? -9.553 5.551 10.879 1.00 96.88 105 ASN A C 1
ATOM 832 O O . ASN A 1 105 ? -9.811 5.643 12.077 1.00 96.88 105 ASN A O 1
ATOM 836 N N . GLN A 1 106 ? -10.010 4.543 10.134 1.00 96.88 106 GLN A N 1
ATOM 837 C CA . GLN A 1 106 ? -10.773 3.404 10.646 1.00 96.88 106 GLN A CA 1
ATOM 838 C C . GLN A 1 106 ? -9.902 2.189 11.002 1.00 96.88 106 GLN A C 1
ATOM 840 O O . GLN A 1 106 ? -10.456 1.145 11.338 1.00 96.88 106 GLN A O 1
ATOM 845 N N . GLY A 1 107 ? -8.571 2.310 10.954 1.00 96.25 107 GLY A N 1
ATOM 846 C CA . GLY A 1 107 ? -7.636 1.266 11.385 1.00 96.25 107 GLY A CA 1
ATOM 847 C C . GLY A 1 107 ? -6.983 0.460 10.261 1.00 96.25 107 GLY A C 1
ATOM 848 O O . GLY A 1 107 ? -6.399 -0.584 10.546 1.00 96.25 107 GLY A O 1
ATOM 849 N N . LEU A 1 108 ? -7.079 0.915 9.005 1.00 98.50 108 LEU A N 1
ATOM 850 C CA . LEU A 1 108 ? -6.315 0.358 7.884 1.00 98.50 108 LEU A CA 1
ATOM 851 C C . LEU A 1 108 ? -4.860 0.843 7.938 1.00 98.50 108 LEU A C 1
ATOM 853 O O . LEU A 1 108 ? -4.604 2.046 7.979 1.00 98.50 108 LEU A O 1
ATOM 857 N N . GLY A 1 109 ? -3.910 -0.081 7.841 1.00 98.31 109 GLY A N 1
ATOM 858 C CA . GLY A 1 109 ? -2.533 0.242 7.475 1.00 98.31 109 GLY A CA 1
ATOM 859 C C . GLY A 1 109 ? -2.364 0.190 5.962 1.00 98.31 109 GLY A C 1
ATOM 860 O O . GLY A 1 109 ? -2.891 -0.717 5.317 1.00 98.31 109 GLY A O 1
ATOM 861 N N . VAL A 1 110 ? -1.609 1.119 5.378 1.00 98.50 110 VAL A N 1
ATOM 862 C CA . VAL A 1 110 ? -1.263 1.088 3.949 1.00 98.50 110 VAL A CA 1
ATOM 863 C C . VAL A 1 110 ? 0.241 1.221 3.765 1.00 98.50 110 VAL A C 1
ATOM 865 O O . VAL A 1 110 ? 0.864 2.112 4.331 1.00 98.50 110 VAL A O 1
ATOM 868 N N . ARG A 1 111 ? 0.841 0.361 2.944 1.00 97.75 111 ARG A N 1
ATOM 869 C CA . ARG A 1 111 ? 2.251 0.472 2.538 1.00 97.75 111 ARG A CA 1
ATOM 870 C C . ARG A 1 111 ? 2.411 0.219 1.050 1.00 97.75 111 ARG A C 1
ATOM 872 O O . ARG A 1 111 ? 1.623 -0.512 0.452 1.00 97.75 111 ARG A O 1
ATOM 879 N N . THR A 1 112 ? 3.492 0.730 0.482 1.00 97.44 112 THR A N 1
ATOM 880 C CA . THR A 1 112 ? 3.881 0.455 -0.900 1.00 97.44 112 THR A CA 1
ATOM 881 C C . THR A 1 112 ? 5.138 -0.401 -0.918 1.00 97.44 112 THR A C 1
ATOM 883 O O . THR A 1 112 ? 6.141 -0.085 -0.275 1.00 97.44 112 THR A O 1
ATOM 886 N N . TRP A 1 113 ? 5.093 -1.497 -1.666 1.00 96.44 113 TRP A N 1
ATOM 887 C CA . TRP A 1 113 ? 6.237 -2.354 -1.933 1.00 96.44 113 TRP A CA 1
ATOM 888 C C . TRP A 1 113 ? 6.710 -2.161 -3.370 1.00 96.44 113 TRP A C 1
ATOM 890 O O . TRP A 1 113 ? 6.048 -2.582 -4.315 1.00 96.44 113 TRP A O 1
ATOM 900 N N . PHE A 1 114 ? 7.899 -1.585 -3.522 1.00 94.88 114 PHE A N 1
ATOM 901 C CA . PHE A 1 114 ? 8.625 -1.543 -4.783 1.00 94.88 114 PHE A CA 1
ATOM 902 C C . PHE A 1 114 ? 9.421 -2.843 -4.932 1.00 94.88 114 PHE A C 1
ATOM 904 O O . PHE A 1 114 ? 10.465 -3.027 -4.301 1.00 94.88 114 PHE A O 1
ATOM 911 N N . VAL A 1 115 ? 8.924 -3.772 -5.752 1.00 93.06 115 VAL A N 1
ATOM 912 C CA . VAL A 1 115 ? 9.532 -5.100 -5.953 1.00 93.06 115 VAL A CA 1
ATOM 913 C C . VAL A 1 115 ? 10.991 -4.952 -6.397 1.00 93.06 115 VAL A C 1
ATOM 915 O O . VAL A 1 115 ? 11.281 -4.174 -7.304 1.00 93.06 115 VAL A O 1
ATOM 918 N N . ASN A 1 116 ? 11.900 -5.708 -5.765 1.00 89.38 116 ASN A N 1
ATOM 919 C CA . ASN A 1 116 ? 13.365 -5.616 -5.914 1.00 89.38 116 ASN A CA 1
ATOM 920 C C . ASN A 1 116 ? 13.983 -4.251 -5.543 1.00 89.38 116 ASN A C 1
ATOM 922 O O . ASN A 1 116 ? 15.119 -3.972 -5.918 1.00 89.38 116 ASN A O 1
ATOM 926 N N . GLY A 1 117 ? 13.246 -3.402 -4.830 1.00 91.88 117 GLY A N 1
ATOM 927 C CA . GLY A 1 117 ? 13.725 -2.138 -4.282 1.00 91.88 117 GLY A CA 1
ATOM 928 C C . GLY A 1 117 ? 13.535 -2.107 -2.771 1.00 91.88 117 GLY A C 1
ATOM 929 O O . GLY A 1 117 ? 14.316 -2.692 -2.025 1.00 91.88 117 GLY A O 1
ATOM 930 N N . PHE A 1 118 ? 12.486 -1.422 -2.325 1.00 94.62 118 PHE A N 1
ATOM 931 C CA . PHE A 1 118 ? 12.222 -1.150 -0.915 1.00 94.62 118 PHE A CA 1
ATOM 932 C C . PHE A 1 118 ? 10.726 -1.221 -0.591 1.00 94.62 118 PHE A C 1
ATOM 934 O O . PHE A 1 118 ? 9.869 -1.279 -1.473 1.00 94.62 118 PHE A O 1
ATOM 941 N N . VAL A 1 119 ? 10.419 -1.201 0.703 1.00 96.00 119 VAL A N 1
ATOM 942 C CA . VAL A 1 119 ? 9.057 -1.088 1.233 1.00 96.00 119 VAL A CA 1
ATOM 943 C C . VAL A 1 119 ? 8.963 0.228 1.992 1.00 96.00 119 VAL A C 1
ATOM 945 O O . VAL A 1 119 ? 9.876 0.574 2.751 1.00 96.00 119 VAL A O 1
ATOM 948 N N . THR A 1 120 ? 7.896 0.986 1.769 1.00 96.81 120 THR A N 1
ATOM 949 C CA . THR A 1 120 ? 7.640 2.205 2.541 1.00 96.81 120 THR A CA 1
ATOM 950 C C . THR A 1 120 ? 7.261 1.864 3.978 1.00 96.81 120 THR A C 1
ATOM 952 O O . THR A 1 120 ? 6.941 0.719 4.295 1.00 96.81 120 THR A O 1
ATOM 955 N N . ASP A 1 121 ? 7.285 2.866 4.855 1.00 96.06 121 ASP A N 1
ATOM 956 C CA . ASP A 1 121 ? 6.633 2.710 6.153 1.00 96.06 121 ASP A CA 1
ATOM 957 C C . ASP A 1 121 ? 5.129 2.507 5.957 1.00 96.06 121 ASP A C 1
ATOM 959 O O . ASP A 1 121 ? 4.567 2.868 4.913 1.00 96.06 121 ASP A O 1
ATOM 963 N N . VAL A 1 122 ? 4.506 1.872 6.948 1.00 97.81 122 VAL A N 1
ATOM 964 C CA . VAL A 1 122 ? 3.054 1.736 6.986 1.00 97.81 122 VAL A CA 1
ATOM 965 C C . VAL A 1 122 ? 2.475 3.084 7.384 1.00 97.81 122 VAL A C 1
ATOM 967 O O . VAL A 1 122 ? 2.791 3.599 8.450 1.00 97.81 122 VAL A O 1
ATOM 970 N N . ILE A 1 123 ? 1.630 3.626 6.519 1.00 98.00 123 ILE A N 1
ATOM 971 C CA . ILE A 1 123 ? 0.814 4.804 6.773 1.00 98.00 123 ILE A CA 1
ATOM 972 C C . ILE A 1 123 ? -0.441 4.331 7.497 1.00 98.00 123 ILE A C 1
ATOM 974 O O . ILE A 1 123 ? -1.134 3.416 7.043 1.00 98.00 123 ILE A O 1
ATOM 978 N N . SER A 1 124 ? -0.706 4.939 8.639 1.00 97.44 124 SER A N 1
ATOM 979 C CA . SER A 1 124 ? -1.722 4.540 9.600 1.00 97.44 124 SER A CA 1
ATOM 980 C C . SER A 1 124 ? -2.401 5.767 10.218 1.00 97.44 124 SER A C 1
ATOM 982 O O . SER A 1 124 ? -2.123 6.914 9.857 1.00 97.44 124 SER A O 1
ATOM 984 N N . ALA A 1 125 ? -3.361 5.539 11.116 1.00 94.81 125 ALA A N 1
ATOM 985 C CA . ALA A 1 125 ? -4.082 6.619 11.777 1.00 94.81 125 ALA A CA 1
ATOM 986 C C . ALA A 1 125 ? -3.106 7.593 12.465 1.00 94.81 125 ALA A C 1
ATOM 988 O O . ALA A 1 125 ? -2.275 7.186 13.272 1.00 94.81 125 ALA A O 1
ATOM 989 N N . GLY A 1 126 ? -3.233 8.886 12.157 1.00 93.50 126 GLY A N 1
ATOM 990 C CA . GLY A 1 126 ? -2.328 9.933 12.640 1.00 93.50 126 GLY A CA 1
ATOM 991 C C . GLY A 1 126 ? -1.351 10.454 11.584 1.00 93.50 126 GLY A C 1
ATOM 992 O O . GLY A 1 126 ? -0.977 11.621 11.663 1.00 93.50 126 GLY A O 1
ATOM 993 N N . ASP A 1 127 ? -1.024 9.652 10.565 1.00 94.62 127 ASP A N 1
ATOM 994 C CA . ASP A 1 127 ? -0.054 10.026 9.522 1.00 94.62 127 ASP A CA 1
ATOM 995 C C . ASP A 1 127 ? -0.645 10.947 8.438 1.00 94.62 127 ASP A C 1
ATOM 997 O O . ASP A 1 127 ? 0.091 11.552 7.660 1.00 94.62 127 ASP A O 1
ATOM 1001 N N . CYS A 1 128 ? -1.975 11.054 8.371 1.00 91.81 128 CYS A N 1
ATOM 1002 C CA . CYS A 1 128 ? -2.707 11.806 7.346 1.00 91.81 128 CYS A CA 1
ATOM 1003 C C . CYS A 1 128 ? -3.186 13.201 7.784 1.00 91.81 128 CYS A C 1
ATOM 1005 O O . CYS A 1 128 ? -4.064 13.761 7.126 1.00 91.81 128 CYS A O 1
ATOM 1007 N N . ASN A 1 129 ? -2.646 13.734 8.884 1.00 80.75 129 ASN A N 1
ATOM 1008 C CA . ASN A 1 129 ? -3.035 15.025 9.466 1.00 80.75 129 ASN A CA 1
ATOM 1009 C C . ASN A 1 129 ? -2.084 16.166 9.095 1.00 80.75 129 ASN A C 1
ATOM 1011 O O . ASN A 1 129 ? -0.863 15.913 9.002 1.00 80.75 129 ASN A O 1
#

Mean predicted aligned error: 8.63 Å

Foldseek 3Di:
DDDDPPPDDPPPPPPPPPPCVVVDDDDPAAWAADPVVLVVLCVQQVDDWDDDVQWIWGWDADNRRLEIEIEIEGPDPVDDDPDAQVVCQVVCLQVCCVVCVVVLLRTHWYWYDYVVHDIHDTDHNPSND

Nearest PDB structures (foldseek):
  7esz-assembly2_C  TM=2.928E-01  e=6.820E-01  Wolbachia endosymbiont of Culex quinquefasciatus Pel
  7et0-assembly2_C  TM=3.106E-01  e=1.287E+00  Wolbachia endosymbiont of Culex quinquefasciatus Pel
  7fiw-assembly1_A  TM=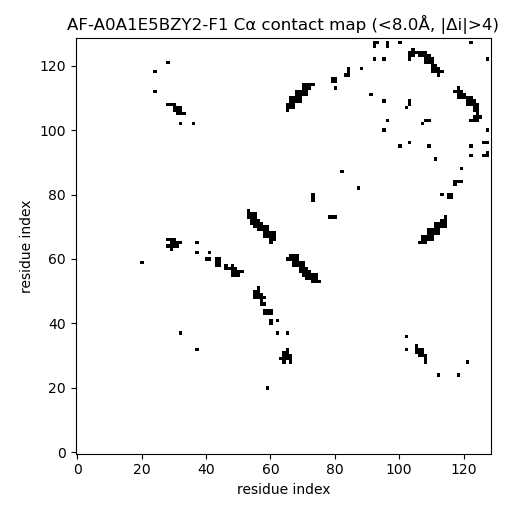4.215E-01  e=4.889E+00  Wolbachia endosymbiont of Culex quinquefasciatus Pel
  8j2f-assembly1_B  TM=3.425E-01  e=2.941E+00  Homo sapiens
  7fiv-assembly1_B  TM=3.507E-01  e=3.133E+00  Wolbachia endosymbiont of Culex pipiens

Solvent-accessible surface area (backbone atoms only — not comparable to full-atom values): 7882 Å² total; per-residue (Å²): 138,84,86,79,83,81,81,80,76,80,82,74,78,74,72,80,71,73,77,56,72,89,66,57,80,89,74,90,68,76,36,58,52,56,69,77,53,46,60,60,47,53,53,40,55,74,48,77,72,41,80,56,97,67,33,34,40,40,47,44,55,42,75,91,26,22,33,36,38,39,37,38,32,61,74,47,91,88,60,75,74,92,73,53,67,82,80,44,45,64,61,51,47,52,54,46,33,74,76,39,38,75,50,17,68,45,29,28,30,37,30,45,33,37,62,97,66,54,66,52,72,72,46,36,65,77,71,74,115

pLDDT: mean 86.99, std 16.66, range [39.97, 98.5]

Sequence (129 aa):
MKHWAVLVLPLVLGGCQNSLVNSLPASDYQGKVPDGLNQKLLVLNDAPIQSSRGATTHFIYEEDKALLTIVEKLRSNRWYWNMNKSEVADDIRFHTCNQYGEAINQGLGVRTWFVNGFVTDVISAGDCN